Protein AF-A0A0R2G676-F1 (afdb_monomer)

pLDDT: mean 94.95, std 2.67, range [85.94, 97.94]

Nearest PDB structures (foldseek):
  7y8z-assembly1_B  TM=9.837E-01  e=9.287E-07  Streptococcus suis
  7y8z-assembly1_A  TM=9.851E-01  e=1.979E-06  Streptococcus suis
  5us5-assembly1_B  TM=9.708E-01  e=1.195E-06  Enterococcus faecalis V583
  6tif-assembly1_A  TM=9.897E-01  e=3.489E-06  Listeria monocytogenes EGD-e
  7y86-assembly1_A  TM=9.531E-01  e=3.716E-06  Streptococcus suis

InterPro domains:
  IPR009309 IreB regulatory phosphoprotein-like [NF003997] (1-60)
  IPR009309 IreB regulatory phosphoprotein-like [PF06135] (1-59)
  IPR009309 IreB regulatory phosphoprotein-like [PTHR40067] (2-60)

Sequence (61 aa):
MLETVYAALEEKGYNPIDQIVGYLISNDPAYIPRVNDARNLIRKFERDEIIEALVKYYLGK

Secondary structure (DSSP, 8-state):
-HHHHHHHHHHTT--HHHHHHHHHHH--GGGS-SSTTHHHHHTTS-HHHHHHHHHHHHHT-

Mean predicted aligned error: 2.35 Å

Solvent-accessible surface area (backbone atoms only — not comparable to full-atom values): 3544 Å² total; per-residue (Å²): 109,68,65,57,37,36,52,41,27,48,79,70,73,46,64,37,65,63,28,52,51,48,24,72,74,68,70,44,66,80,49,42,57,88,40,92,54,28,37,62,60,59,66,74,49,60,68,65,59,54,52,51,50,51,54,29,58,76,70,74,98

Structure (mmCIF, N/CA/C/O backbone):
data_AF-A0A0R2G676-F1
#
_entry.id   AF-A0A0R2G676-F1
#
loop_
_atom_site.group_PDB
_atom_site.id
_atom_site.type_symbol
_atom_site.label_atom_id
_atom_site.label_alt_id
_atom_site.label_comp_id
_atom_site.label_asym_id
_atom_site.label_entity_id
_atom_site.label_seq_id
_atom_site.pdbx_PDB_ins_code
_atom_site.Cartn_x
_atom_site.Cartn_y
_atom_site.Cartn_z
_atom_site.occupancy
_atom_site.B_iso_or_equiv
_atom_site.auth_seq_id
_atom_site.auth_comp_id
_atom_site.auth_asym_id
_atom_site.auth_atom_id
_atom_site.pdbx_PDB_model_num
ATOM 1 N N . MET A 1 1 ? 7.266 7.005 2.157 1.00 90.69 1 MET A N 1
ATOM 2 C CA . MET A 1 1 ? 7.534 5.570 1.891 1.00 90.69 1 MET A CA 1
ATOM 3 C C . MET A 1 1 ? 6.586 5.026 0.831 1.00 90.69 1 MET A C 1
ATOM 5 O O . MET A 1 1 ? 7.069 4.701 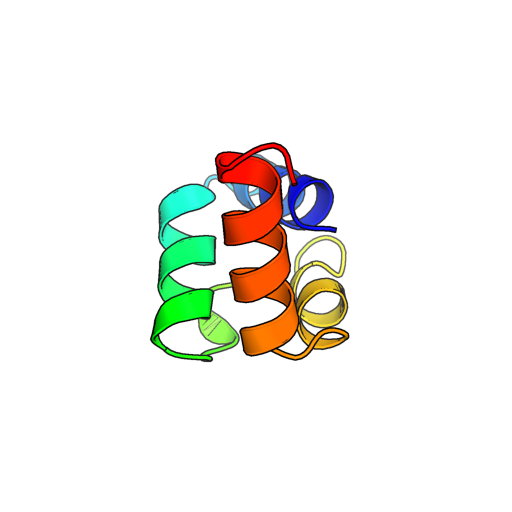-0.245 1.00 90.69 1 MET A O 1
ATOM 9 N N . LEU A 1 2 ? 5.270 4.975 1.086 1.00 92.38 2 LEU A N 1
ATOM 10 C CA . LEU A 1 2 ? 4.305 4.431 0.118 1.00 92.38 2 LEU A CA 1
ATOM 11 C C . LEU A 1 2 ? 4.279 5.203 -1.208 1.00 92.38 2 LEU A C 1
ATOM 13 O O . LEU A 1 2 ? 4.186 4.573 -2.248 1.00 92.38 2 LEU A O 1
ATOM 17 N N . GLU A 1 3 ? 4.471 6.525 -1.194 1.00 94.69 3 GLU A N 1
ATOM 18 C CA . GLU A 1 3 ? 4.629 7.335 -2.418 1.00 94.69 3 GLU A CA 1
ATOM 19 C C . GLU A 1 3 ? 5.816 6.879 -3.282 1.00 94.69 3 GLU A C 1
ATOM 21 O O . GLU A 1 3 ? 5.710 6.781 -4.499 1.00 94.69 3 GLU A O 1
ATOM 26 N N . THR A 1 4 ? 6.946 6.541 -2.656 1.00 94.19 4 THR A N 1
ATOM 27 C CA . THR A 1 4 ? 8.137 6.042 -3.357 1.00 94.19 4 THR A CA 1
ATOM 28 C C . THR A 1 4 ? 7.880 4.669 -3.973 1.00 94.19 4 THR A C 1
ATOM 30 O O . THR A 1 4 ? 8.279 4.413 -5.105 1.00 94.19 4 THR A O 1
ATOM 33 N N . VAL A 1 5 ? 7.190 3.788 -3.240 1.00 95.38 5 VAL A N 1
ATOM 34 C CA . VAL A 1 5 ? 6.776 2.469 -3.741 1.00 95.38 5 VAL A CA 1
ATOM 35 C C . VAL A 1 5 ? 5.785 2.626 -4.895 1.00 95.38 5 VAL A C 1
ATOM 37 O O . VAL A 1 5 ? 5.938 1.965 -5.917 1.00 95.38 5 VAL A O 1
ATOM 40 N N . TYR A 1 6 ? 4.821 3.538 -4.759 1.00 96.75 6 TYR A N 1
ATOM 41 C CA . TYR A 1 6 ? 3.839 3.858 -5.789 1.00 96.75 6 TYR A CA 1
ATOM 42 C C . TYR A 1 6 ? 4.523 4.321 -7.079 1.00 96.75 6 TYR A C 1
ATOM 44 O O . TYR A 1 6 ? 4.307 3.727 -8.132 1.00 96.75 6 TYR A O 1
ATOM 52 N N . ALA A 1 7 ? 5.409 5.316 -6.987 1.00 96.00 7 ALA A N 1
ATOM 53 C CA . ALA A 1 7 ? 6.128 5.851 -8.141 1.00 96.00 7 ALA A CA 1
ATOM 54 C C . ALA A 1 7 ? 6.992 4.780 -8.829 1.00 96.00 7 ALA A C 1
ATOM 56 O O . ALA A 1 7 ? 7.000 4.678 -10.052 1.00 96.00 7 ALA A O 1
ATOM 57 N N . ALA A 1 8 ? 7.674 3.928 -8.055 1.00 95.44 8 ALA A N 1
ATOM 58 C CA . ALA A 1 8 ? 8.480 2.838 -8.604 1.00 95.44 8 ALA A CA 1
ATOM 59 C C . ALA A 1 8 ? 7.640 1.777 -9.342 1.00 95.44 8 ALA A C 1
ATOM 61 O O . ALA A 1 8 ? 8.112 1.178 -10.312 1.00 95.44 8 ALA A O 1
ATOM 62 N N . LEU A 1 9 ? 6.412 1.523 -8.880 1.00 96.06 9 LEU A N 1
ATOM 63 C CA . LEU A 1 9 ? 5.461 0.618 -9.529 1.00 96.06 9 LEU A CA 1
ATOM 64 C C . LEU A 1 9 ? 4.907 1.227 -10.824 1.00 96.06 9 LEU A C 1
ATOM 66 O O . LEU A 1 9 ? 4.866 0.539 -11.846 1.00 96.06 9 LEU A O 1
ATOM 70 N N . GLU A 1 10 ? 4.553 2.511 -10.789 1.00 95.75 10 GLU A N 1
ATOM 71 C CA . GLU A 1 10 ? 4.020 3.256 -11.933 1.00 95.75 10 GLU A CA 1
ATOM 72 C C . GLU A 1 10 ? 5.055 3.378 -13.061 1.00 95.75 10 GLU A C 1
ATOM 74 O O . GLU A 1 10 ? 4.751 3.062 -14.211 1.00 95.75 10 GLU A O 1
ATOM 79 N N . GLU A 1 11 ? 6.313 3.699 -12.735 1.00 94.31 11 GLU A N 1
ATOM 80 C CA . GLU A 1 11 ? 7.423 3.782 -13.701 1.00 94.31 11 GLU A CA 1
ATOM 81 C C . GLU A 1 11 ? 7.632 2.465 -14.475 1.00 94.31 11 GLU A C 1
ATOM 83 O O . GLU A 1 11 ? 8.120 2.446 -15.606 1.00 94.31 11 GLU A O 1
ATOM 88 N N . LYS A 1 12 ? 7.256 1.335 -13.871 1.00 92.06 12 LYS A N 1
ATOM 89 C CA . LYS A 1 12 ? 7.409 -0.003 -14.453 1.00 92.06 12 LYS A CA 1
ATOM 90 C C . LYS A 1 12 ? 6.143 -0.538 -15.109 1.00 92.06 12 LYS A C 1
ATOM 92 O O . LYS A 1 12 ? 6.177 -1.656 -15.620 1.00 92.06 12 LYS A O 1
ATOM 97 N N . GLY A 1 13 ? 5.061 0.238 -15.108 1.00 94.50 13 GLY A N 1
ATOM 98 C CA . GLY A 1 13 ? 3.789 -0.138 -15.716 1.00 94.50 13 GLY A CA 1
ATOM 99 C C . GLY A 1 13 ? 2.989 -1.167 -14.916 1.00 94.50 13 GLY A C 1
ATOM 100 O O . GLY A 1 13 ? 2.119 -1.827 -15.481 1.00 94.50 13 GLY A O 1
ATOM 101 N N . TYR A 1 14 ? 3.268 -1.330 -13.620 1.00 95.62 14 TYR A N 1
ATOM 102 C CA . TYR A 1 14 ? 2.385 -2.090 -12.733 1.00 95.62 14 TYR A CA 1
ATOM 103 C C . TYR A 1 14 ? 1.225 -1.208 -12.274 1.00 95.62 14 TYR A C 1
ATOM 105 O O . TYR A 1 14 ? 1.378 0.005 -12.187 1.00 95.62 14 TYR A O 1
ATOM 113 N N . ASN A 1 15 ? 0.093 -1.816 -11.902 1.00 97.00 15 ASN A N 1
ATOM 114 C CA . ASN A 1 15 ? -0.928 -1.119 -11.122 1.00 97.00 15 ASN A CA 1
ATOM 115 C C . ASN A 1 15 ? -0.428 -0.974 -9.674 1.00 97.00 15 ASN A C 1
ATOM 117 O O . ASN A 1 15 ? -0.361 -1.986 -8.966 1.00 97.00 15 ASN A O 1
ATOM 121 N 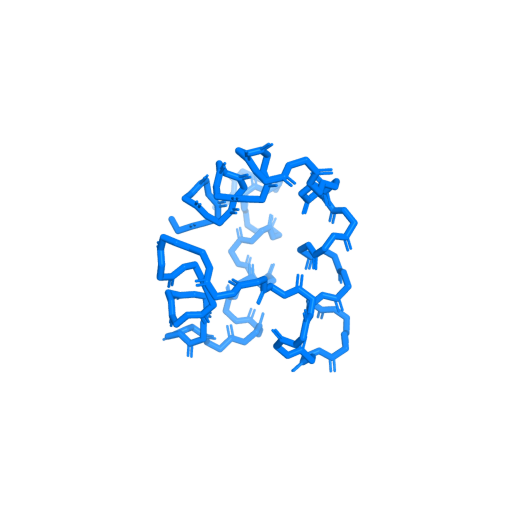N . PRO A 1 16 ? -0.068 0.235 -9.204 1.00 96.88 16 PRO A N 1
ATOM 122 C CA .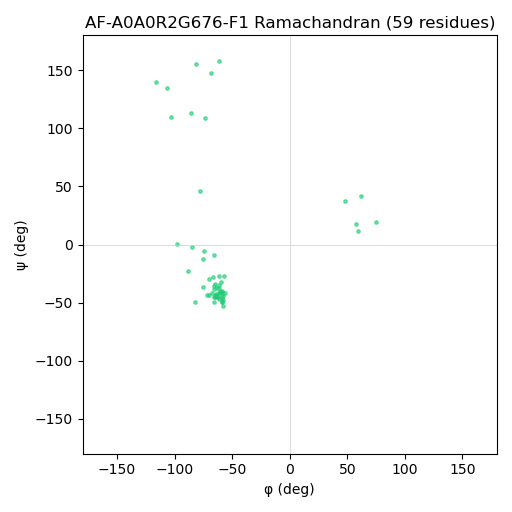 PRO A 1 16 ? 0.549 0.370 -7.895 1.00 96.88 16 PRO A CA 1
ATOM 123 C C . PRO A 1 16 ? -0.393 -0.005 -6.752 1.00 96.88 16 PRO A C 1
ATOM 125 O O . PRO A 1 16 ? 0.045 -0.593 -5.764 1.00 96.88 16 PRO A O 1
ATOM 128 N N . ILE A 1 17 ? -1.688 0.296 -6.896 1.00 97.25 17 ILE A N 1
ATOM 129 C CA . ILE A 1 17 ? -2.689 0.027 -5.861 1.00 97.25 17 ILE A CA 1
ATOM 130 C C . ILE A 1 17 ? -2.851 -1.479 -5.666 1.00 97.25 17 ILE A C 1
ATOM 132 O O . ILE A 1 17 ? -2.731 -1.949 -4.536 1.00 97.25 17 ILE A O 1
ATOM 136 N N . ASP A 1 18 ? -3.036 -2.243 -6.745 1.00 97.94 18 ASP A N 1
ATOM 137 C CA . ASP A 1 18 ? -3.210 -3.701 -6.663 1.00 97.94 18 ASP A CA 1
ATOM 138 C C . ASP A 1 18 ? -2.001 -4.380 -6.005 1.00 97.94 18 ASP A C 1
ATOM 140 O O . ASP A 1 18 ? -2.155 -5.284 -5.184 1.00 97.94 18 ASP A O 1
ATOM 144 N N . GLN A 1 19 ? -0.791 -3.918 -6.328 1.00 97.38 19 GLN A N 1
ATOM 145 C CA . GLN A 1 19 ? 0.449 -4.476 -5.788 1.00 97.38 19 GLN A CA 1
ATOM 146 C C . GLN A 1 19 ? 0.629 -4.153 -4.301 1.00 97.38 19 GLN A C 1
ATOM 148 O O . GLN A 1 19 ? 0.971 -5.030 -3.507 1.00 97.38 19 GLN A O 1
ATOM 153 N N . ILE A 1 20 ? 0.358 -2.909 -3.899 1.00 96.81 20 ILE A N 1
ATOM 154 C CA . ILE A 1 20 ? 0.429 -2.504 -2.492 1.00 96.81 20 ILE A CA 1
ATOM 155 C C . ILE A 1 20 ? -0.637 -3.246 -1.676 1.00 96.81 20 ILE A C 1
ATOM 157 O O . ILE A 1 20 ? -0.317 -3.799 -0.626 1.00 96.81 20 ILE A O 1
ATOM 161 N N . VAL A 1 21 ? -1.878 -3.334 -2.163 1.00 97.56 21 VAL A N 1
ATOM 162 C CA . VAL A 1 21 ? -2.953 -4.091 -1.499 1.00 97.56 21 VAL A CA 1
ATOM 163 C C . VAL A 1 21 ? -2.592 -5.574 -1.390 1.00 97.56 21 VAL A C 1
ATOM 165 O O . VAL A 1 21 ? -2.716 -6.157 -0.312 1.00 97.56 21 VAL A O 1
ATOM 168 N N . GLY A 1 22 ? -2.085 -6.178 -2.468 1.00 97.19 22 GLY A N 1
ATOM 169 C CA . GLY A 1 22 ? -1.633 -7.568 -2.476 1.00 97.19 22 GLY A CA 1
ATOM 170 C C . GLY A 1 22 ? -0.546 -7.836 -1.435 1.00 97.19 22 GLY A C 1
ATOM 171 O O . GLY A 1 22 ? -0.655 -8.797 -0.669 1.00 97.19 22 GLY A O 1
ATOM 172 N N . TYR A 1 23 ? 0.446 -6.947 -1.328 1.00 97.00 23 TYR A N 1
ATOM 173 C CA . TYR A 1 23 ? 1.478 -7.013 -0.292 1.00 97.00 23 TYR A CA 1
ATOM 174 C C . TYR A 1 23 ? 0.891 -6.896 1.123 1.00 97.00 23 TYR A C 1
ATOM 176 O O . TYR A 1 23 ? 1.207 -7.711 1.988 1.00 97.00 23 TYR A O 1
ATOM 184 N N . LEU A 1 24 ? 0.001 -5.930 1.370 1.00 96.31 24 LEU A N 1
ATOM 185 C CA . LEU A 1 24 ? -0.588 -5.708 2.696 1.00 96.31 24 LEU A CA 1
ATOM 186 C C . LEU A 1 24 ? -1.498 -6.857 3.156 1.00 96.31 24 LEU A C 1
ATOM 188 O O . LEU A 1 24 ? -1.609 -7.101 4.354 1.00 96.31 24 LEU A O 1
ATOM 192 N N . ILE A 1 25 ? -2.125 -7.595 2.240 1.00 96.31 25 ILE A N 1
ATOM 193 C CA . ILE A 1 25 ? -2.951 -8.760 2.592 1.00 96.31 25 ILE A CA 1
ATOM 194 C C . ILE A 1 25 ? -2.077 -10.004 2.800 1.00 96.31 25 ILE A C 1
ATOM 196 O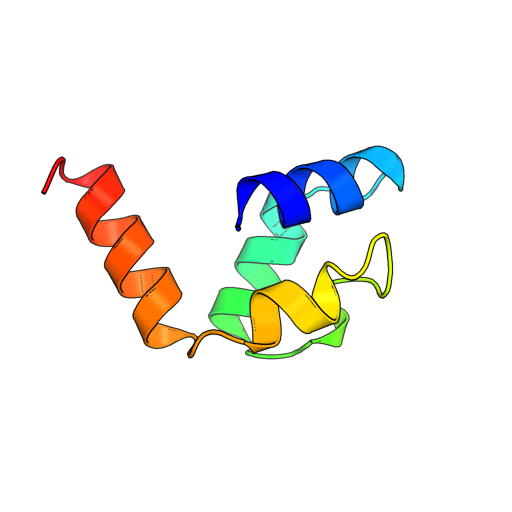 O . ILE A 1 25 ? -2.199 -10.694 3.812 1.00 96.31 25 ILE A O 1
ATOM 200 N N . SER A 1 26 ? -1.177 -10.290 1.857 1.00 96.06 26 SER A N 1
ATOM 201 C CA . SER A 1 26 ? -0.429 -11.557 1.813 1.00 96.06 26 SER A CA 1
ATOM 202 C C . SER A 1 26 ? 0.879 -11.551 2.608 1.00 96.06 26 SER A C 1
ATOM 204 O O . SER A 1 26 ? 1.360 -12.614 2.992 1.00 96.06 26 SER A O 1
ATOM 206 N N . ASN A 1 27 ? 1.456 -10.371 2.853 1.0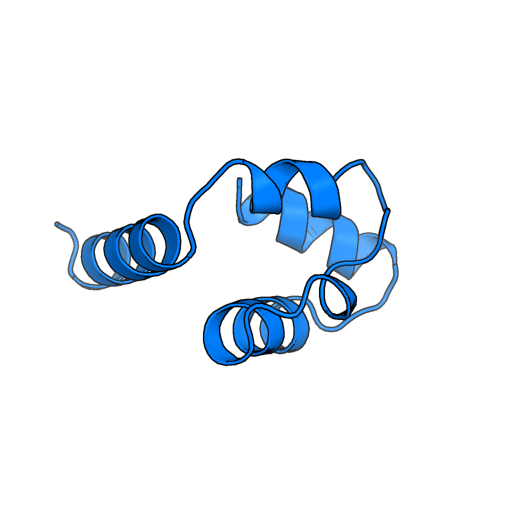0 93.69 27 ASN A N 1
ATOM 207 C CA . ASN A 1 27 ? 2.846 -10.183 3.281 1.00 93.69 27 ASN A CA 1
ATOM 208 C C . ASN A 1 27 ? 3.889 -10.782 2.314 1.00 93.69 27 ASN A C 1
ATOM 210 O O . ASN A 1 27 ? 5.036 -11.003 2.705 1.00 93.69 27 ASN A O 1
ATOM 214 N N . ASP A 1 28 ? 3.512 -11.068 1.063 1.00 96.38 28 ASP A N 1
ATOM 215 C CA . ASP A 1 28 ? 4.426 -11.617 0.065 1.00 96.38 28 ASP A CA 1
ATOM 216 C C . ASP A 1 28 ? 5.191 -10.482 -0.646 1.00 96.38 28 ASP A C 1
ATOM 218 O O . ASP A 1 28 ? 4.601 -9.711 -1.414 1.00 96.38 28 ASP A O 1
ATOM 222 N N . PRO A 1 29 ? 6.521 -10.365 -0.456 1.00 94.00 29 PRO A N 1
ATOM 223 C CA . PRO A 1 29 ? 7.325 -9.329 -1.098 1.00 94.00 29 PRO A CA 1
ATOM 224 C C . PRO A 1 29 ? 7.402 -9.464 -2.627 1.00 94.00 29 PRO A C 1
ATOM 226 O O . PRO A 1 29 ? 7.943 -8.564 -3.277 1.00 94.00 29 PRO A O 1
ATOM 229 N N . ALA A 1 30 ? 6.915 -10.557 -3.226 1.00 94.81 30 ALA A N 1
ATOM 230 C CA . ALA A 1 30 ? 6.832 -10.712 -4.675 1.00 94.81 30 ALA A CA 1
ATOM 231 C C . ALA A 1 30 ? 5.954 -9.636 -5.337 1.00 94.81 30 ALA A C 1
ATOM 233 O O . ALA A 1 30 ? 6.306 -9.195 -6.432 1.00 94.81 30 ALA A O 1
ATOM 234 N N . TYR A 1 31 ? 4.915 -9.150 -4.645 1.00 96.31 31 TYR A N 1
ATOM 235 C CA . TYR A 1 31 ? 4.047 -8.062 -5.116 1.00 96.31 31 TYR A CA 1
ATOM 236 C C . TYR A 1 31 ? 4.798 -6.739 -5.331 1.00 96.31 31 TYR A C 1
ATOM 238 O O . TYR A 1 31 ? 4.425 -5.936 -6.177 1.00 96.31 31 TYR A O 1
ATOM 246 N N . ILE A 1 32 ? 5.898 -6.497 -4.612 1.00 95.81 32 ILE A N 1
ATOM 247 C CA . ILE A 1 32 ? 6.686 -5.269 -4.771 1.00 95.81 32 ILE A CA 1
ATOM 248 C C . ILE A 1 32 ? 7.952 -5.590 -5.574 1.00 95.81 32 ILE A C 1
ATOM 250 O O . ILE A 1 32 ? 8.829 -6.279 -5.056 1.00 95.81 32 ILE A O 1
ATOM 254 N N . PRO A 1 33 ? 8.115 -5.143 -6.831 1.00 90.25 33 PRO A N 1
ATOM 255 C CA . PRO A 1 33 ? 9.313 -5.398 -7.631 1.00 90.25 33 PRO A CA 1
ATOM 256 C C . PRO A 1 33 ? 10.588 -4.810 -7.005 1.00 90.25 33 PRO A C 1
ATOM 258 O O . PRO A 1 33 ? 10.553 -3.852 -6.234 1.00 90.25 33 PRO A O 1
ATOM 261 N N . ARG A 1 34 ? 11.759 -5.351 -7.372 1.00 89.75 34 ARG A N 1
ATOM 262 C CA . ARG A 1 34 ? 13.080 -4.84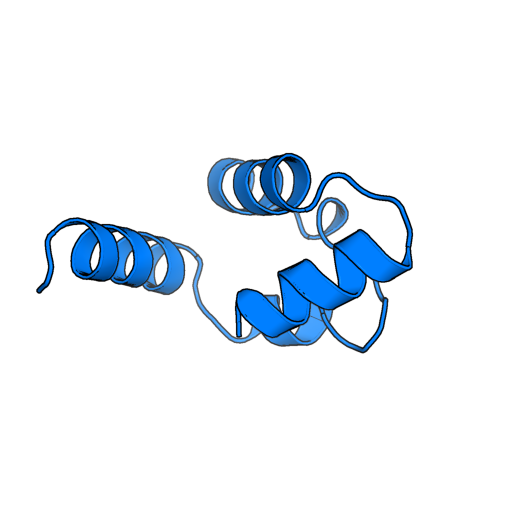0 -6.941 1.00 89.75 34 ARG A CA 1
ATOM 263 C C . ARG A 1 34 ? 13.509 -3.589 -7.723 1.00 89.75 34 ARG A C 1
ATOM 265 O O . ARG A 1 34 ? 14.626 -3.522 -8.224 1.00 89.75 34 ARG A O 1
ATOM 272 N N . VAL A 1 35 ? 12.606 -2.633 -7.886 1.00 85.94 35 VAL A N 1
ATOM 273 C CA . VAL A 1 35 ? 12.835 -1.417 -8.674 1.00 85.94 35 VAL A CA 1
ATOM 274 C C . VAL A 1 35 ? 13.011 -0.249 -7.727 1.00 85.94 35 VAL A C 1
ATOM 276 O O . VAL A 1 35 ? 12.261 -0.142 -6.762 1.00 85.94 35 VAL A O 1
ATOM 279 N N . ASN A 1 36 ? 14.020 0.588 -7.983 1.00 86.25 36 ASN A N 1
ATOM 280 C CA . ASN A 1 36 ? 14.318 1.788 -7.194 1.00 86.25 36 ASN A CA 1
ATOM 281 C C . ASN A 1 36 ? 14.327 1.524 -5.675 1.00 86.25 36 ASN A C 1
ATOM 283 O O . ASN A 1 36 ? 13.844 2.327 -4.886 1.00 86.25 36 ASN A O 1
ATOM 287 N N . ASP A 1 37 ? 14.826 0.349 -5.277 1.00 91.44 37 ASP A N 1
ATOM 288 C CA . ASP A 1 37 ? 14.863 -0.133 -3.890 1.00 91.44 37 ASP A CA 1
ATOM 289 C C . ASP A 1 37 ? 13.491 -0.253 -3.180 1.00 91.44 37 ASP A C 1
ATOM 291 O O . ASP A 1 37 ? 13.435 -0.518 -1.980 1.00 91.44 37 ASP A O 1
ATOM 295 N N . ALA A 1 38 ? 12.367 -0.151 -3.903 1.00 94.00 38 ALA A N 1
ATOM 296 C CA . ALA A 1 38 ? 11.014 -0.133 -3.338 1.00 94.00 38 ALA A CA 1
ATOM 297 C C . ALA A 1 38 ? 10.709 -1.359 -2.464 1.00 94.00 38 ALA A C 1
ATOM 299 O O . ALA A 1 38 ? 10.167 -1.222 -1.366 1.00 94.00 38 ALA A O 1
ATOM 300 N N . ARG A 1 39 ? 11.123 -2.559 -2.905 1.00 95.12 39 ARG A N 1
ATOM 301 C CA . ARG A 1 39 ? 10.967 -3.797 -2.121 1.00 95.12 39 ARG A CA 1
ATOM 302 C C . ARG A 1 39 ? 11.712 -3.739 -0.793 1.00 95.12 39 ARG A C 1
ATOM 3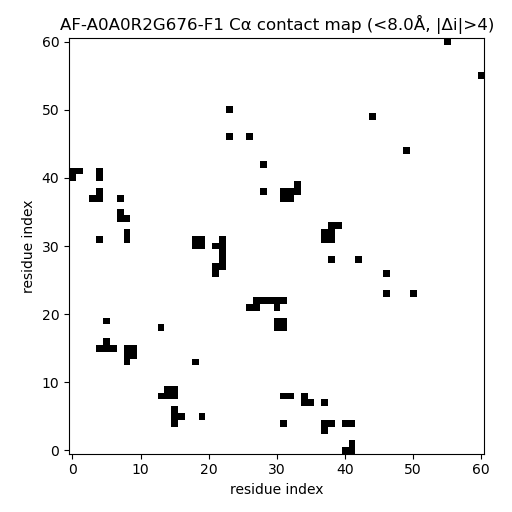04 O O . ARG A 1 39 ? 11.197 -4.224 0.207 1.00 95.12 39 ARG A O 1
ATOM 311 N N . ASN A 1 40 ? 12.930 -3.211 -0.768 1.00 95.12 40 ASN A N 1
ATOM 312 C CA . ASN A 1 40 ? 13.678 -3.143 0.484 1.00 95.12 40 ASN A CA 1
ATOM 313 C C . ASN A 1 40 ? 13.135 -2.022 1.366 1.00 95.12 40 ASN A C 1
ATOM 315 O O . ASN A 1 40 ? 13.048 -2.205 2.573 1.00 95.12 40 ASN A O 1
ATOM 319 N N . LEU A 1 41 ? 12.722 -0.899 0.773 1.00 95.31 41 LEU A N 1
ATOM 320 C CA . LEU A 1 41 ? 12.127 0.224 1.484 1.00 95.31 41 LEU A CA 1
ATOM 321 C C . LEU A 1 41 ? 10.858 -0.179 2.244 1.00 95.31 41 LEU A C 1
ATOM 323 O O . LEU A 1 41 ? 10.754 0.131 3.427 1.00 95.31 41 LEU A O 1
ATOM 327 N N . ILE A 1 42 ? 9.917 -0.874 1.598 1.00 94.69 42 ILE A N 1
ATOM 328 C CA . ILE A 1 42 ? 8.660 -1.276 2.249 1.00 94.69 42 ILE A CA 1
ATOM 329 C C . ILE A 1 42 ? 8.870 -2.360 3.315 1.00 94.69 42 ILE A C 1
ATOM 331 O O . ILE A 1 42 ? 8.166 -2.373 4.315 1.00 94.69 42 ILE A O 1
ATOM 335 N N . ARG A 1 43 ? 9.886 -3.219 3.152 1.00 94.94 43 ARG A N 1
ATOM 336 C CA . ARG A 1 43 ? 10.253 -4.268 4.122 1.00 94.94 43 ARG A CA 1
ATOM 337 C C . ARG A 1 43 ? 10.958 -3.744 5.377 1.00 94.94 43 ARG A C 1
ATOM 339 O O . ARG A 1 43 ? 11.245 -4.538 6.264 1.00 94.94 43 ARG A O 1
ATOM 346 N N . LYS A 1 44 ? 11.286 -2.448 5.442 1.00 95.56 44 LYS A N 1
ATOM 347 C CA . LYS A 1 44 ? 11.825 -1.812 6.660 1.00 95.56 44 LYS A CA 1
ATOM 348 C C . LYS A 1 44 ? 10.756 -1.569 7.725 1.00 95.56 44 LYS A C 1
ATOM 350 O O . LYS A 1 44 ? 11.119 -1.219 8.840 1.00 95.56 44 LYS A O 1
ATOM 355 N N . PHE A 1 45 ? 9.487 -1.698 7.356 1.00 94.94 45 PHE A N 1
ATOM 356 C CA . PHE A 1 45 ? 8.344 -1.449 8.218 1.00 94.94 45 PHE A CA 1
ATOM 357 C C . PHE A 1 45 ? 7.587 -2.752 8.413 1.00 94.94 45 PHE A C 1
ATOM 359 O O . PHE A 1 45 ? 7.414 -3.519 7.455 1.00 94.94 45 PHE A O 1
ATOM 366 N N . GLU A 1 46 ? 7.129 -2.982 9.637 1.00 95.00 46 GLU A N 1
ATOM 367 C CA . GLU A 1 46 ? 6.210 -4.079 9.891 1.00 95.00 46 GLU A CA 1
ATOM 368 C C . GLU A 1 46 ? 4.863 -3.765 9.230 1.00 95.00 46 GLU A C 1
ATOM 370 O O . GLU A 1 46 ? 4.452 -2.618 9.030 1.00 95.00 46 GLU A O 1
ATOM 375 N N . ARG A 1 47 ? 4.175 -4.811 8.786 1.00 94.31 47 ARG A N 1
ATOM 376 C CA . ARG A 1 47 ? 2.969 -4.656 7.964 1.00 94.31 47 ARG A CA 1
ATOM 377 C C . ARG A 1 47 ? 1.825 -3.993 8.730 1.00 94.31 47 ARG A C 1
ATOM 379 O O . ARG A 1 47 ? 1.070 -3.213 8.153 1.00 94.31 47 ARG A O 1
ATOM 386 N N . ASP A 1 48 ? 1.680 -4.335 10.002 1.00 95.44 48 ASP A N 1
ATOM 387 C CA . ASP A 1 48 ? 0.707 -3.731 10.907 1.00 95.44 48 ASP A CA 1
ATOM 388 C C . ASP A 1 48 ? 0.977 -2.237 11.120 1.00 95.44 48 ASP A C 1
ATOM 390 O O . ASP A 1 48 ? 0.022 -1.466 11.078 1.00 95.44 48 ASP A O 1
ATOM 394 N N . GLU A 1 49 ? 2.239 -1.805 11.201 1.00 96.25 49 GLU A N 1
ATOM 395 C CA . GLU A 1 49 ? 2.603 -0.378 11.249 1.00 96.25 49 GLU A CA 1
ATOM 396 C C . GLU A 1 49 ? 2.106 0.376 10.006 1.00 96.25 49 GLU A C 1
ATOM 398 O O . GLU A 1 49 ? 1.565 1.481 10.106 1.00 96.25 49 GLU A O 1
ATOM 403 N N . ILE A 1 50 ? 2.251 -0.225 8.818 1.00 96.12 50 ILE A N 1
ATOM 404 C CA . ILE A 1 50 ? 1.780 0.381 7.566 1.00 96.12 50 ILE A CA 1
ATOM 405 C C . ILE A 1 50 ? 0.249 0.475 7.559 1.00 96.12 50 ILE A C 1
ATOM 407 O O . ILE A 1 50 ? -0.302 1.517 7.200 1.00 96.12 50 ILE A O 1
ATOM 411 N N . ILE A 1 51 ? -0.445 -0.595 7.956 1.00 96.38 51 ILE A N 1
ATOM 412 C CA . ILE A 1 51 ? -1.914 -0.623 8.009 1.00 96.38 51 ILE A CA 1
ATOM 413 C C . ILE A 1 51 ? -2.431 0.396 9.029 1.00 96.38 51 ILE A C 1
ATOM 415 O O . ILE A 1 51 ? -3.348 1.156 8.721 1.00 96.38 51 ILE A O 1
ATOM 419 N N . GLU A 1 52 ? -1.832 0.461 10.217 1.00 97.31 52 GLU A N 1
ATOM 420 C CA . GLU A 1 52 ? -2.191 1.432 11.248 1.00 97.31 52 GLU A CA 1
ATOM 421 C C . GLU A 1 52 ? -2.022 2.867 10.736 1.00 97.31 52 GLU A C 1
ATOM 423 O O . GLU A 1 52 ? -2.931 3.688 10.888 1.00 97.31 52 GLU A O 1
ATOM 428 N N . ALA A 1 53 ? -0.898 3.167 10.077 1.00 95.69 53 ALA A N 1
ATOM 429 C CA . ALA A 1 53 ? -0.651 4.479 9.488 1.00 95.69 53 ALA A CA 1
ATOM 430 C C . ALA A 1 53 ? -1.694 4.843 8.417 1.00 95.69 53 ALA A C 1
ATOM 432 O O . ALA A 1 53 ? -2.176 5.976 8.394 1.00 95.69 53 ALA A O 1
ATOM 433 N N . LEU A 1 54 ? -2.087 3.890 7.565 1.00 95.94 54 LEU A N 1
ATOM 434 C CA . LEU A 1 54 ? -3.135 4.092 6.559 1.00 95.94 54 LEU A CA 1
ATOM 435 C C . LEU A 1 54 ? -4.501 4.378 7.193 1.00 95.94 54 LEU A C 1
ATOM 437 O O . LEU A 1 54 ? -5.204 5.285 6.748 1.00 95.94 54 LEU A O 1
ATOM 441 N N . VAL A 1 55 ? -4.870 3.646 8.249 1.00 97.56 55 VAL A N 1
ATOM 442 C CA . VAL A 1 55 ? -6.132 3.864 8.973 1.00 97.56 55 VAL A CA 1
ATOM 443 C C . VAL A 1 55 ? -6.137 5.231 9.659 1.00 97.56 55 VAL A C 1
ATOM 445 O O . VAL A 1 55 ? -7.121 5.963 9.546 1.00 97.56 55 VAL A O 1
ATOM 448 N N . LYS A 1 56 ? -5.038 5.613 10.324 1.00 97.75 56 LYS A N 1
ATOM 449 C CA . LYS A 1 56 ? -4.887 6.944 10.938 1.00 97.75 56 LYS A CA 1
ATOM 450 C C . LYS A 1 56 ? -5.022 8.055 9.903 1.00 97.75 56 LYS A C 1
ATOM 452 O O . LYS A 1 56 ?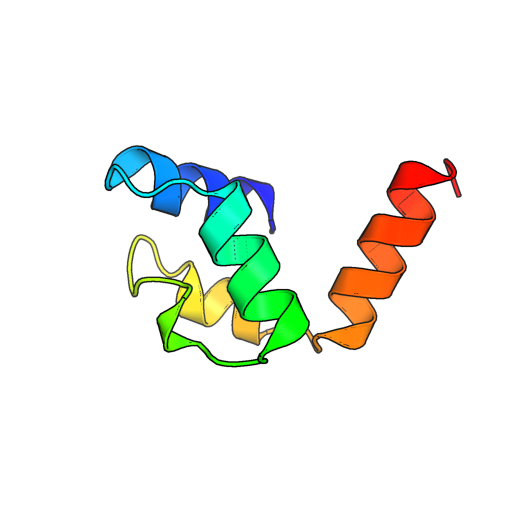 -5.842 8.951 10.080 1.00 97.75 56 LYS A O 1
ATOM 457 N N . TYR A 1 57 ? -4.306 7.934 8.786 1.00 96.31 57 TYR A N 1
ATOM 458 C CA . TYR A 1 57 ? -4.368 8.893 7.688 1.00 96.31 57 TYR A CA 1
ATOM 459 C C . TYR A 1 57 ? -5.790 9.043 7.131 1.00 96.31 57 TYR A C 1
ATOM 461 O O . TYR A 1 57 ? -6.288 10.159 7.007 1.00 96.31 57 TYR A O 1
ATOM 469 N N . TYR A 1 58 ? -6.478 7.928 6.864 1.00 96.75 58 TYR A N 1
ATOM 470 C CA . TYR A 1 58 ? -7.849 7.937 6.349 1.00 96.75 58 TYR A CA 1
ATOM 471 C C . TYR A 1 58 ? -8.845 8.606 7.311 1.00 96.75 58 TYR A C 1
ATOM 473 O O . TYR A 1 58 ? -9.753 9.313 6.879 1.00 96.75 58 TYR A O 1
ATOM 481 N N . LEU A 1 59 ? -8.668 8.411 8.621 1.00 97.56 59 LEU A N 1
ATOM 482 C CA . LEU A 1 59 ? -9.516 9.008 9.656 1.00 97.56 59 LEU A CA 1
ATOM 483 C C . LEU A 1 59 ? -9.094 10.433 10.061 1.00 97.56 59 LEU A C 1
ATOM 485 O O . LEU A 1 59 ? -9.749 11.030 10.921 1.00 97.56 59 LEU A O 1
ATOM 489 N N . GLY A 1 60 ? -8.011 10.968 9.486 1.00 95.50 60 GLY A N 1
ATO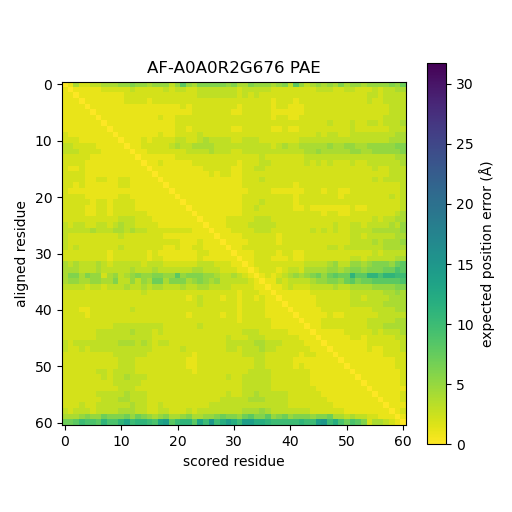M 490 C CA . GLY A 1 60 ? -7.441 12.262 9.865 1.00 95.50 60 GLY A CA 1
ATOM 491 C C . GLY A 1 60 ? -6.954 12.300 11.318 1.00 95.50 60 GLY A C 1
ATOM 492 O O . GLY A 1 60 ? -7.246 13.257 12.039 1.00 95.50 60 GLY A O 1
ATOM 493 N N . LYS A 1 61 ? -6.294 11.229 11.770 1.00 86.31 61 LYS A N 1
ATOM 494 C CA . LYS A 1 61 ? -5.759 11.052 13.129 1.00 86.31 61 LYS A CA 1
ATOM 495 C C . LYS A 1 61 ? -4.240 11.050 13.168 1.00 86.31 61 LYS A C 1
ATOM 497 O O . LYS A 1 61 ? -3.620 10.626 12.170 1.00 86.31 61 LYS A O 1
#

Foldseek 3Di:
DLVQQQVQCVVVPHNSVVLLVCCLVPVDLVSRDPGPVSSVVVVVDDSVRVVVVVVCVVVVD

Radius of gyration: 11.18 Å; Cα contacts (8 Å, |Δi|>4): 51; chains: 1; bounding box: 24×24×29 Å

Organism: NCBI:txid1123500